Protein AF-A0AAW1FXL5-F1 (afdb_monomer_lite)

Foldseek 3Di:
DDDDDDDDDDDDDDDDDDDDCPPPPPPPPPPLVVLVVDVVNVVVVVCCCPPVVQDPVLVCVQSPDPVSSCLVCCCVPDPVQVDWDWHADPPRHIDIDGPPPPPVDPPPPD

pLDDT: mean 72.74, std 22.56, range [35.78, 97.25]

Organism: Zoarces viviparus (NCBI:txid48416)

Sequence (110 aa):
MAEATGTSSNSGGSGSGGAGGVRVAQEPSLKAGVVLSDERVDFLREQAFCVLRVKTDKWNRFIGAEENQKIILDFLDHIWINRLLLFTGPGGTLHAGDAEVRNKHRPQVN

Structure (mmCIF, N/CA/C/O backbone):
data_AF-A0AAW1FXL5-F1
#
_entry.id   AF-A0AAW1FXL5-F1
#
loop_
_atom_site.group_PDB
_atom_site.id
_atom_site.type_symbol
_atom_site.label_atom_id
_atom_site.label_alt_id
_atom_site.label_comp_id
_atom_site.label_asym_id
_atom_site.label_entity_id
_atom_site.label_seq_id
_atom_site.pdbx_PDB_ins_code
_atom_site.Cartn_x
_atom_site.Cartn_y
_atom_site.C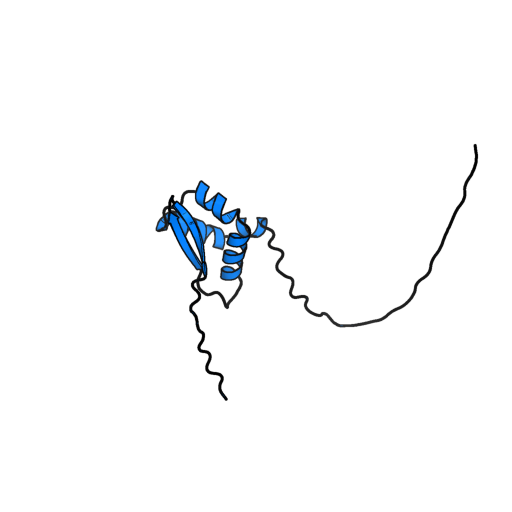artn_z
_atom_site.occupancy
_atom_site.B_iso_or_equiv
_atom_site.auth_seq_id
_atom_site.auth_comp_id
_atom_site.auth_asym_id
_atom_site.auth_atom_id
_atom_site.pdbx_PDB_model_num
ATOM 1 N N . MET A 1 1 ? 24.226 65.610 -8.121 1.00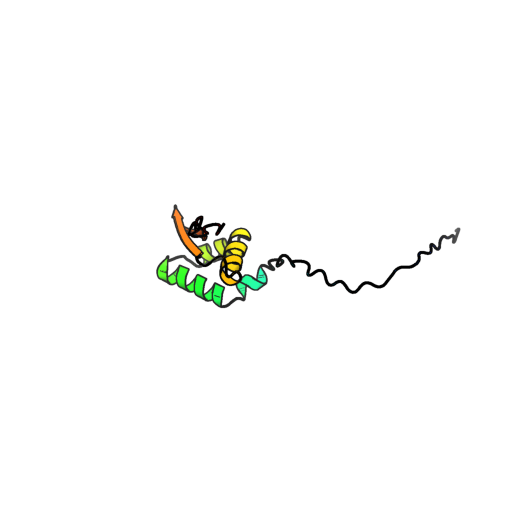 46.44 1 MET A N 1
ATOM 2 C CA . MET A 1 1 ? 24.252 64.210 -7.655 1.00 46.44 1 MET A CA 1
ATOM 3 C C . MET A 1 1 ? 25.144 63.431 -8.609 1.00 46.44 1 MET A C 1
ATOM 5 O O . MET A 1 1 ? 24.843 63.390 -9.793 1.00 46.44 1 MET A O 1
ATOM 9 N N . ALA A 1 2 ? 26.282 62.974 -8.082 1.00 42.59 2 ALA A N 1
ATOM 10 C CA . ALA A 1 2 ? 27.289 62.072 -8.661 1.00 42.59 2 ALA A CA 1
ATOM 11 C C . ALA A 1 2 ? 26.700 60.655 -8.867 1.00 42.59 2 ALA A C 1
ATOM 13 O O . ALA A 1 2 ? 25.654 60.376 -8.289 1.00 42.59 2 ALA A O 1
ATOM 14 N N . GLU A 1 3 ? 27.257 59.676 -9.578 1.00 38.41 3 GLU A N 1
ATOM 15 C CA . GLU A 1 3 ? 28.381 59.490 -10.508 1.00 38.41 3 GLU A CA 1
ATOM 16 C C . GLU A 1 3 ? 28.154 58.089 -11.120 1.00 38.41 3 GLU A C 1
ATOM 18 O O . GLU A 1 3 ? 27.569 57.220 -10.470 1.00 38.41 3 GLU A O 1
ATOM 23 N N . ALA A 1 4 ? 28.625 57.849 -12.344 1.00 53.22 4 ALA A N 1
ATOM 24 C CA . ALA A 1 4 ? 28.701 56.519 -12.942 1.00 53.22 4 ALA A CA 1
ATOM 25 C C . ALA A 1 4 ? 30.159 56.036 -12.927 1.00 53.22 4 ALA A C 1
ATOM 27 O O . ALA A 1 4 ? 30.991 56.647 -13.585 1.00 53.22 4 ALA A O 1
ATOM 28 N N . THR A 1 5 ? 30.450 54.934 -12.230 1.00 48.00 5 THR A N 1
ATOM 29 C CA . THR A 1 5 ? 31.627 54.045 -12.392 1.00 48.00 5 THR A CA 1
ATOM 30 C C . THR A 1 5 ? 31.235 52.687 -11.772 1.00 48.00 5 THR A C 1
ATOM 32 O O . THR A 1 5 ? 30.463 52.673 -10.822 1.00 48.00 5 THR A O 1
ATOM 35 N N . GLY A 1 6 ? 31.621 51.486 -12.199 1.00 42.59 6 GLY A N 1
ATOM 36 C CA . GLY A 1 6 ? 32.467 50.951 -13.263 1.00 42.59 6 GLY A CA 1
ATOM 37 C C . GLY A 1 6 ? 32.791 49.475 -12.926 1.00 42.59 6 GLY A C 1
ATOM 38 O O . GLY A 1 6 ? 32.382 48.988 -11.875 1.00 42.59 6 GLY A O 1
ATOM 39 N N . THR A 1 7 ? 33.602 48.822 -13.774 1.00 42.66 7 THR A N 1
ATOM 40 C CA . THR A 1 7 ? 34.312 47.521 -13.587 1.00 42.66 7 THR A CA 1
ATOM 41 C C . THR A 1 7 ? 33.485 46.232 -13.756 1.00 42.66 7 THR A C 1
ATOM 43 O O . THR A 1 7 ? 32.334 46.173 -13.361 1.00 42.66 7 THR A O 1
ATOM 46 N N . SER A 1 8 ? 33.964 45.132 -14.343 1.00 46.31 8 SER A N 1
ATOM 47 C CA . SER A 1 8 ? 35.214 44.804 -15.047 1.00 46.31 8 SER A CA 1
ATOM 48 C C . SER A 1 8 ? 35.033 43.454 -15.757 1.00 46.31 8 SER A C 1
ATOM 50 O O . SER A 1 8 ? 34.367 42.559 -15.244 1.00 46.31 8 SER A O 1
ATOM 52 N N . SER A 1 9 ? 35.672 43.296 -16.910 1.00 46.91 9 SER A N 1
ATOM 53 C CA . SER A 1 9 ? 35.859 42.037 -17.635 1.00 46.91 9 SER A CA 1
ATOM 54 C C . SER A 1 9 ? 36.760 41.047 -16.882 1.00 46.91 9 SER A C 1
ATOM 56 O O . SER A 1 9 ? 37.790 41.455 -16.352 1.00 46.91 9 SER A O 1
ATOM 58 N N . ASN A 1 10 ? 36.450 39.745 -16.943 1.00 45.53 10 ASN A N 1
ATOM 59 C CA . ASN A 1 10 ? 37.472 38.700 -16.878 1.00 45.53 10 ASN A CA 1
ATOM 60 C C . ASN A 1 10 ? 37.157 37.539 -17.831 1.00 45.53 10 ASN A C 1
ATOM 62 O O . ASN A 1 10 ? 36.030 37.061 -17.940 1.00 45.53 10 ASN A O 1
ATOM 66 N N . SER A 1 11 ? 38.214 37.135 -18.517 1.00 52.09 11 SER A N 1
ATOM 67 C CA . SER A 1 11 ? 38.353 36.082 -19.510 1.00 52.09 11 SER A CA 1
ATOM 68 C C . SER A 1 11 ? 38.684 34.725 -18.886 1.00 52.09 11 SER A C 1
ATOM 70 O O . SER A 1 11 ? 39.441 34.650 -17.921 1.00 52.09 11 SER A O 1
ATOM 72 N N . GLY A 1 12 ? 38.229 33.657 -19.535 1.00 38.44 12 GLY A N 1
ATOM 73 C CA . GLY A 1 12 ? 38.727 32.286 -19.395 1.00 38.44 12 GLY A CA 1
ATOM 74 C C . GLY A 1 12 ? 37.736 31.353 -20.095 1.00 38.44 12 GLY A C 1
ATOM 75 O O . GLY A 1 12 ? 36.579 31.317 -19.715 1.00 38.44 12 GLY A O 1
ATOM 76 N N . GLY A 1 13 ? 38.026 30.656 -21.188 1.00 38.28 13 GLY A N 1
ATOM 77 C CA . GLY A 1 13 ? 39.306 30.170 -21.673 1.00 38.28 13 GLY A CA 1
ATOM 78 C C . GLY A 1 13 ? 39.314 28.646 -21.569 1.00 38.28 13 GLY A C 1
ATOM 79 O O . GLY A 1 13 ? 39.606 28.123 -20.505 1.00 38.28 13 GLY A O 1
ATOM 80 N N . SER A 1 14 ? 39.050 27.996 -22.706 1.00 41.56 14 SER A N 1
ATOM 81 C CA . SER A 1 14 ? 39.582 26.686 -23.114 1.00 41.56 14 SER A CA 1
ATOM 82 C C . SER A 1 14 ? 39.106 25.409 -22.405 1.00 41.56 14 SER A C 1
ATOM 84 O O . SER A 1 14 ? 39.231 25.257 -21.199 1.00 41.56 14 SER A O 1
ATOM 86 N N . GLY A 1 15 ? 38.752 24.401 -23.214 1.00 35.78 15 GLY A N 1
ATOM 87 C CA . GLY A 1 15 ? 39.045 23.007 -22.864 1.00 35.78 15 GLY A CA 1
ATOM 88 C C . GLY A 1 15 ? 38.036 21.962 -23.329 1.00 35.78 15 GLY A C 1
ATOM 89 O O . GLY A 1 15 ? 37.021 21.776 -22.680 1.00 35.78 15 GLY A O 1
ATOM 90 N N . SER A 1 16 ? 38.387 21.273 -24.424 1.00 40.88 16 SER A N 1
ATOM 91 C CA . SER A 1 16 ? 38.197 19.833 -24.716 1.00 40.88 16 SER A CA 1
ATOM 92 C C . SER A 1 16 ? 36.867 19.166 -24.316 1.00 40.88 16 SER A C 1
ATOM 94 O O . SER A 1 16 ? 36.527 19.053 -23.150 1.00 40.88 16 SER A O 1
ATOM 96 N N . GLY A 1 17 ? 36.109 18.579 -25.242 1.00 44.38 17 GLY A N 1
ATOM 97 C CA . GLY A 1 17 ? 36.576 17.403 -25.979 1.00 44.38 17 GLY A CA 1
ATOM 98 C C . GLY A 1 17 ? 36.675 16.206 -25.029 1.00 44.38 17 GLY A C 1
ATOM 99 O O . GLY A 1 17 ? 37.662 16.073 -24.319 1.00 44.38 17 GLY A O 1
ATOM 100 N N . GLY A 1 18 ? 35.659 15.346 -25.005 1.00 38.47 18 GLY A N 1
ATOM 101 C CA . GLY A 1 18 ? 35.670 14.171 -24.139 1.00 38.47 18 GLY A CA 1
ATOM 102 C C . GLY A 1 18 ? 34.367 13.396 -24.189 1.00 38.47 18 GLY A C 1
ATOM 103 O O . GLY A 1 18 ? 33.499 13.564 -23.341 1.00 38.47 18 GLY A O 1
ATOM 104 N N . ALA A 1 19 ? 34.239 12.537 -25.199 1.00 48.81 19 ALA A N 1
ATOM 105 C CA . ALA A 1 19 ? 33.325 11.410 -25.155 1.00 48.81 19 ALA A CA 1
ATOM 106 C C . ALA A 1 19 ? 33.586 10.614 -23.868 1.00 48.81 19 ALA A C 1
ATOM 108 O O . ALA A 1 19 ? 34.698 10.155 -23.625 1.00 48.81 19 ALA A O 1
ATOM 109 N N . GLY A 1 20 ? 32.567 10.488 -23.028 1.00 43.69 20 GLY A N 1
ATOM 110 C CA . GLY A 1 20 ? 32.728 9.862 -21.726 1.00 43.69 20 GLY A CA 1
ATOM 111 C C . GLY A 1 20 ? 31.457 9.979 -20.919 1.00 43.69 20 GLY A C 1
ATOM 112 O O . GLY A 1 20 ? 31.461 10.562 -19.843 1.00 43.69 20 GLY A O 1
ATOM 113 N N . GLY A 1 21 ? 30.356 9.452 -21.464 1.00 39.62 21 GLY A N 1
ATOM 114 C CA . GLY A 1 21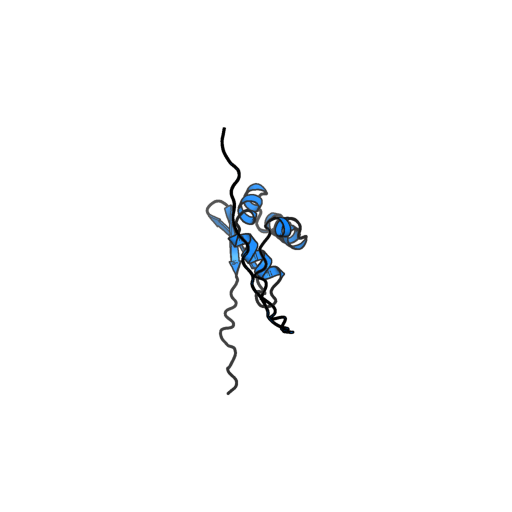 ? 29.139 9.197 -20.703 1.00 39.62 21 GLY A CA 1
ATOM 115 C C . GLY A 1 21 ? 29.425 8.162 -19.618 1.00 39.62 21 GLY A C 1
ATOM 116 O O . GLY A 1 21 ? 29.084 6.989 -19.762 1.00 39.62 21 GLY A O 1
ATOM 117 N N . VAL A 1 22 ? 30.089 8.594 -18.544 1.00 43.16 22 VAL A N 1
ATOM 118 C CA . VAL A 1 22 ? 30.050 7.927 -17.251 1.00 43.16 22 VAL A CA 1
ATOM 119 C C . VAL A 1 22 ? 28.594 7.992 -16.850 1.00 43.16 22 VAL A C 1
ATOM 121 O O . VAL A 1 22 ? 28.052 9.057 -16.560 1.00 43.16 22 VAL A O 1
ATOM 124 N N . ARG A 1 23 ? 27.940 6.838 -16.956 1.00 52.09 23 ARG A N 1
ATOM 125 C CA . ARG A 1 23 ? 26.586 6.613 -16.480 1.00 52.09 23 ARG A CA 1
ATOM 126 C C . ARG A 1 23 ? 26.651 6.880 -14.984 1.00 52.09 23 ARG A C 1
ATOM 128 O O . ARG A 1 23 ? 27.060 6.014 -14.217 1.00 52.09 23 ARG A O 1
ATOM 135 N N . VAL A 1 24 ? 26.347 8.114 -14.595 1.00 43.59 24 VAL A N 1
ATOM 136 C CA . VAL A 1 24 ? 25.979 8.433 -13.225 1.00 43.59 24 VAL A CA 1
ATOM 137 C C . VAL A 1 24 ? 24.882 7.429 -12.915 1.00 43.59 24 VAL A C 1
ATOM 139 O O . VAL A 1 24 ? 23.878 7.392 -13.629 1.00 43.59 24 VAL A O 1
ATOM 142 N N . ALA A 1 25 ? 25.122 6.543 -11.946 1.00 46.56 25 ALA A N 1
ATOM 143 C CA . ALA A 1 25 ? 24.038 5.830 -11.303 1.00 46.56 25 ALA A CA 1
ATOM 144 C C . ALA A 1 25 ? 23.156 6.942 -10.751 1.00 46.56 25 ALA A C 1
ATOM 146 O O . ALA A 1 25 ? 23.491 7.590 -9.762 1.00 46.56 25 ALA A O 1
ATOM 147 N N . GLN A 1 26 ? 22.141 7.295 -11.532 1.00 41.38 26 GLN A N 1
ATOM 148 C CA . GLN A 1 26 ? 21.143 8.249 -11.139 1.00 41.38 26 GLN A CA 1
ATOM 149 C C . GLN A 1 26 ? 20.451 7.547 -9.987 1.00 41.38 26 GLN A C 1
ATOM 151 O O . GLN A 1 26 ? 19.620 6.677 -10.224 1.00 41.38 26 GLN A O 1
ATOM 156 N N . GLU A 1 27 ? 20.879 7.856 -8.760 1.00 41.62 27 GLU A N 1
ATOM 157 C CA . GLU A 1 27 ? 20.079 7.615 -7.568 1.00 41.62 27 GLU A CA 1
ATOM 158 C C . GLU A 1 27 ? 18.666 8.040 -7.962 1.00 41.62 27 GLU A C 1
ATOM 160 O O . GLU A 1 27 ? 18.485 9.212 -8.336 1.00 41.62 27 GLU A O 1
ATOM 165 N N . PRO A 1 28 ? 17.704 7.103 -8.052 1.00 50.91 28 PRO A N 1
ATOM 166 C CA . PRO A 1 28 ? 16.363 7.448 -8.455 1.00 50.91 28 PRO A CA 1
ATOM 167 C C . PRO A 1 28 ? 15.860 8.387 -7.373 1.00 50.91 28 PRO A C 1
ATOM 169 O O . PRO A 1 28 ? 15.516 7.969 -6.275 1.00 50.91 28 PRO A O 1
ATOM 172 N N . SER A 1 29 ? 15.906 9.689 -7.660 1.00 48.72 29 SER A N 1
ATOM 173 C CA . SER A 1 29 ? 15.311 10.711 -6.821 1.00 48.72 29 SER A CA 1
ATOM 174 C C . SER A 1 29 ? 13.851 10.315 -6.700 1.00 48.72 29 SER A C 1
ATOM 176 O O . SER A 1 29 ? 13.090 10.436 -7.666 1.00 48.72 29 SER A O 1
ATOM 178 N N . LEU A 1 30 ? 13.509 9.740 -5.547 1.00 54.81 30 LEU A N 1
ATOM 179 C CA . LEU A 1 30 ? 12.193 9.214 -5.244 1.00 54.81 30 LEU A CA 1
ATOM 180 C C . LEU A 1 30 ? 11.255 10.414 -5.198 1.00 54.81 30 LEU A C 1
ATOM 182 O O . LEU A 1 30 ? 11.034 11.042 -4.166 1.00 54.81 30 LEU A O 1
ATOM 186 N N . LYS A 1 31 ? 10.728 10.809 -6.354 1.00 57.72 31 LYS A N 1
ATOM 187 C CA . LYS A 1 31 ? 9.625 11.755 -6.393 1.00 57.72 31 LYS A CA 1
ATOM 188 C C . LYS A 1 31 ? 8.452 11.008 -5.782 1.00 57.72 31 LYS A C 1
ATOM 190 O O . LYS A 1 31 ? 7.849 10.188 -6.460 1.00 57.72 31 LYS A O 1
ATOM 195 N N . ALA A 1 32 ? 8.127 11.299 -4.525 1.00 55.94 32 ALA A N 1
ATOM 196 C CA . ALA A 1 32 ? 7.025 10.682 -3.779 1.00 55.94 32 ALA A CA 1
ATOM 197 C C . ALA A 1 32 ? 5.693 10.622 -4.564 1.00 55.94 32 ALA A C 1
ATOM 199 O O . ALA A 1 32 ? 4.874 9.735 -4.343 1.00 55.94 32 ALA A O 1
ATOM 200 N N . GLY A 1 33 ? 5.486 11.529 -5.529 1.00 61.12 33 GLY A N 1
ATOM 201 C CA . GLY A 1 33 ? 4.340 11.500 -6.442 1.00 61.12 33 GLY A CA 1
ATOM 202 C C . GLY A 1 33 ? 4.308 10.315 -7.420 1.00 61.12 33 GLY A C 1
ATOM 203 O O . GLY A 1 33 ? 3.223 9.916 -7.817 1.00 61.12 33 GLY A O 1
ATOM 204 N N . VAL A 1 34 ? 5.455 9.729 -7.777 1.00 66.75 34 VAL A N 1
ATOM 205 C CA . VAL A 1 34 ? 5.552 8.568 -8.684 1.00 66.75 34 VAL A CA 1
ATOM 206 C C . VAL A 1 34 ? 4.993 7.311 -8.020 1.00 66.75 34 VAL A C 1
ATOM 208 O O . VAL A 1 34 ? 4.242 6.573 -8.649 1.00 66.75 34 VAL A O 1
ATOM 211 N N . VAL A 1 35 ? 5.287 7.113 -6.730 1.00 73.56 35 VAL A N 1
ATOM 212 C CA . VAL A 1 35 ? 4.823 5.954 -5.946 1.00 73.56 35 VAL A CA 1
ATOM 213 C C . VAL A 1 35 ? 3.299 5.894 -5.895 1.00 73.56 35 VAL A C 1
ATOM 215 O O . VAL A 1 35 ? 2.713 4.826 -6.009 1.00 73.56 35 VAL A O 1
ATOM 218 N N . LEU A 1 36 ? 2.647 7.048 -5.737 1.00 73.75 36 LEU A N 1
ATOM 219 C CA . LEU A 1 36 ? 1.189 7.131 -5.622 1.00 73.75 36 LEU A CA 1
ATOM 220 C C . LEU A 1 36 ? 0.460 6.960 -6.962 1.00 73.75 36 LEU A C 1
ATOM 222 O O . LEU A 1 36 ? -0.751 6.774 -6.958 1.00 73.75 36 LEU A O 1
ATOM 226 N N . SER A 1 37 ? 1.174 7.048 -8.086 1.00 84.56 37 SER A N 1
ATOM 227 C CA . SER A 1 37 ? 0.624 6.839 -9.431 1.00 84.56 37 SER A CA 1
ATOM 228 C C . SER A 1 37 ? 0.920 5.453 -10.016 1.00 84.56 37 SER A C 1
ATOM 230 O O . SER A 1 37 ? 0.490 5.171 -11.131 1.00 84.56 37 SER A O 1
ATOM 232 N N . ASP A 1 38 ? 1.680 4.611 -9.311 1.00 90.75 38 ASP A N 1
ATOM 233 C CA . ASP A 1 38 ? 2.059 3.276 -9.779 1.00 90.75 38 ASP A CA 1
ATOM 234 C C . ASP A 1 38 ? 0.954 2.252 -9.453 1.00 90.75 38 ASP A C 1
ATOM 236 O O . ASP A 1 38 ? 0.635 1.999 -8.289 1.00 90.75 38 ASP A O 1
ATOM 240 N N . GLU A 1 39 ? 0.391 1.620 -10.484 1.00 95.06 39 GLU A N 1
ATOM 241 C CA . GLU A 1 39 ? -0.674 0.613 -10.357 1.00 95.06 39 GLU A CA 1
ATOM 242 C C . GLU A 1 39 ? -0.260 -0.607 -9.512 1.00 95.06 39 GLU A C 1
ATOM 244 O O . GLU A 1 39 ? -1.095 -1.244 -8.863 1.00 95.06 39 GLU A O 1
ATOM 249 N N . ARG A 1 40 ? 1.041 -0.923 -9.455 1.00 94.12 40 ARG A N 1
ATOM 250 C CA . ARG A 1 40 ? 1.569 -2.015 -8.623 1.00 94.12 40 ARG A CA 1
ATOM 251 C C . ARG A 1 40 ? 1.462 -1.659 -7.142 1.00 94.12 40 ARG A C 1
ATOM 253 O O . ARG A 1 40 ? 1.212 -2.535 -6.312 1.00 94.12 40 ARG A O 1
ATOM 260 N N . VAL A 1 41 ? 1.603 -0.376 -6.803 1.00 95.12 41 VAL A N 1
ATOM 261 C CA . VAL A 1 41 ? 1.402 0.134 -5.439 1.00 95.12 41 VAL A CA 1
ATOM 262 C C . VAL A 1 41 ? -0.082 0.104 -5.073 1.00 95.12 41 VAL A C 1
ATOM 264 O O . VAL A 1 41 ? -0.418 -0.248 -3.939 1.00 95.12 41 VAL A O 1
ATOM 267 N N . ASP A 1 42 ? -0.975 0.373 -6.027 1.00 95.44 42 ASP A N 1
ATOM 268 C CA . ASP A 1 42 ? -2.418 0.188 -5.836 1.00 95.44 42 ASP A CA 1
ATOM 269 C C . ASP A 1 42 ? -2.793 -1.274 -5.582 1.00 95.44 42 ASP A C 1
ATOM 271 O O . ASP A 1 42 ? -3.540 -1.560 -4.644 1.00 95.44 42 ASP A O 1
ATOM 275 N N . PHE A 1 43 ? -2.210 -2.216 -6.324 1.00 96.19 43 PHE A N 1
ATOM 276 C CA . PHE A 1 43 ? -2.403 -3.638 -6.046 1.00 96.19 43 PHE A CA 1
ATOM 277 C C . PHE A 1 43 ? -1.952 -3.999 -4.621 1.00 96.19 43 PHE A C 1
ATOM 279 O O . PHE A 1 43 ? -2.694 -4.650 -3.882 1.00 96.19 43 PHE A O 1
ATOM 286 N N . LEU A 1 44 ? -0.772 -3.535 -4.187 1.00 96.06 44 LEU A N 1
ATOM 287 C CA . LEU A 1 44 ? -0.288 -3.754 -2.816 1.00 96.06 44 LEU A CA 1
ATOM 288 C C . LEU A 1 44 ? -1.234 -3.154 -1.762 1.00 96.06 44 LEU A C 1
ATOM 290 O O . LEU A 1 44 ? -1.481 -3.789 -0.731 1.00 96.06 44 LEU A O 1
ATOM 294 N N . ARG A 1 45 ? -1.803 -1.970 -2.026 1.00 96.69 45 ARG A N 1
ATOM 295 C CA . ARG A 1 45 ? -2.818 -1.331 -1.172 1.00 96.69 45 ARG A CA 1
ATOM 296 C C . ARG A 1 45 ? -4.059 -2.205 -1.035 1.00 96.69 45 ARG A C 1
ATOM 298 O O . ARG A 1 45 ? -4.531 -2.437 0.079 1.00 96.69 45 ARG A O 1
ATOM 305 N N . GLU A 1 46 ? -4.574 -2.712 -2.149 1.00 97.25 46 GLU A N 1
ATOM 306 C CA . GLU A 1 46 ? -5.735 -3.604 -2.164 1.00 97.25 46 GLU A CA 1
ATOM 307 C C . GLU A 1 46 ? -5.463 -4.904 -1.404 1.00 97.25 46 GLU A C 1
ATOM 309 O O . GLU A 1 46 ? -6.302 -5.333 -0.607 1.00 97.25 46 GLU A O 1
ATOM 314 N N . GLN A 1 47 ? -4.271 -5.491 -1.559 1.00 96.12 47 GLN A N 1
ATOM 315 C CA . GLN A 1 47 ? -3.882 -6.678 -0.793 1.00 96.12 47 GLN A CA 1
ATOM 316 C C . GLN A 1 47 ? -3.783 -6.383 0.710 1.00 96.12 47 GLN A C 1
ATOM 318 O O . GLN A 1 47 ? -4.265 -7.172 1.526 1.00 96.12 47 GLN A O 1
ATOM 323 N N . ALA A 1 48 ? -3.229 -5.232 1.103 1.00 96.06 48 ALA A N 1
ATOM 324 C CA . ALA A 1 48 ? -3.174 -4.822 2.506 1.00 96.06 48 ALA A CA 1
ATOM 325 C C . ALA A 1 48 ? -4.580 -4.623 3.106 1.00 96.06 48 ALA A C 1
ATOM 327 O O . ALA A 1 48 ? -4.819 -4.964 4.269 1.00 96.06 48 ALA A O 1
ATOM 328 N N . PHE A 1 49 ? -5.532 -4.118 2.321 1.00 96.69 49 PHE A N 1
ATOM 329 C CA . PHE A 1 49 ? -6.922 -3.964 2.757 1.00 96.69 49 PHE A CA 1
ATOM 330 C C . PHE A 1 49 ? -7.646 -5.307 2.855 1.00 96.69 49 PHE A C 1
ATOM 332 O O . PHE A 1 49 ? -8.330 -5.566 3.845 1.00 96.69 49 PHE A O 1
ATOM 339 N N . CYS A 1 50 ? -7.477 -6.171 1.857 1.00 96.19 50 CYS A N 1
ATOM 340 C CA . CYS A 1 50 ? -8.169 -7.452 1.772 1.00 96.19 50 CYS A CA 1
ATOM 341 C C . CYS A 1 50 ? -7.642 -8.463 2.803 1.00 96.19 50 CYS A C 1
ATOM 343 O O . CYS A 1 50 ? -8.416 -9.057 3.553 1.00 96.19 50 CYS A O 1
ATOM 345 N N . VAL A 1 51 ? -6.318 -8.626 2.877 1.00 95.69 51 VAL A N 1
ATOM 346 C CA . VAL A 1 51 ? -5.673 -9.695 3.654 1.00 95.69 51 VAL A CA 1
ATOM 347 C C . VAL A 1 51 ? -5.338 -9.236 5.070 1.00 95.69 51 VAL A C 1
ATOM 349 O O . VAL A 1 51 ? -5.689 -9.901 6.042 1.00 95.69 51 VAL A O 1
ATOM 352 N N . LEU A 1 52 ? -4.680 -8.081 5.203 1.00 94.25 52 LEU A N 1
ATOM 353 C CA . LEU A 1 52 ? -4.230 -7.562 6.502 1.00 94.25 52 LEU A CA 1
ATOM 354 C C . LEU A 1 52 ? -5.297 -6.717 7.211 1.00 94.25 52 LEU A C 1
ATOM 356 O O . LEU A 1 52 ? -5.098 -6.308 8.355 1.00 94.25 52 LEU A O 1
ATOM 360 N N . ARG A 1 53 ? -6.435 -6.457 6.549 1.00 94.75 53 ARG A N 1
ATOM 361 C CA . ARG A 1 53 ? -7.550 -5.643 7.067 1.00 94.75 53 ARG A CA 1
ATOM 362 C C . ARG A 1 53 ? -7.109 -4.236 7.490 1.00 94.75 53 ARG A C 1
ATOM 364 O O . ARG A 1 53 ? -7.680 -3.641 8.408 1.00 94.75 53 ARG A O 1
ATOM 371 N N . VAL A 1 54 ? -6.083 -3.707 6.824 1.00 96.00 54 VAL A N 1
ATOM 372 C CA . VAL A 1 54 ? -5.580 -2.347 7.037 1.00 96.00 54 VAL A CA 1
ATOM 373 C C . VAL A 1 54 ? -6.628 -1.348 6.546 1.00 96.00 54 VAL A C 1
ATOM 375 O O . VAL A 1 54 ? -7.275 -1.562 5.526 1.00 96.00 54 VAL A O 1
ATOM 378 N N . LYS A 1 55 ? -6.810 -0.247 7.278 1.00 95.38 55 LYS A N 1
ATOM 379 C CA . LYS A 1 55 ? -7.703 0.847 6.877 1.00 95.38 55 LYS A CA 1
ATOM 380 C C . LYS A 1 55 ? -6.962 1.907 6.065 1.00 95.38 55 LYS A C 1
ATOM 382 O O . LYS A 1 55 ? -5.747 2.062 6.190 1.00 95.38 55 LYS A O 1
ATOM 387 N N . THR A 1 56 ? -7.713 2.690 5.295 1.00 95.44 56 THR A N 1
ATOM 388 C CA . THR A 1 56 ? -7.180 3.763 4.445 1.00 95.44 56 THR A CA 1
ATOM 389 C C . THR A 1 56 ? -6.292 4.749 5.203 1.00 95.44 56 THR A C 1
ATOM 391 O O . THR A 1 56 ? -5.230 5.106 4.709 1.00 95.44 56 THR A O 1
ATOM 394 N N . ASP A 1 57 ? -6.661 5.147 6.423 1.00 95.50 57 ASP A N 1
ATOM 395 C CA . ASP A 1 57 ? -5.862 6.064 7.247 1.00 95.50 57 ASP A CA 1
ATOM 396 C C . ASP A 1 57 ? -4.480 5.490 7.596 1.00 95.50 57 ASP A C 1
ATOM 398 O O . ASP A 1 57 ? -3.470 6.195 7.539 1.00 95.50 57 ASP A O 1
ATOM 402 N N . LYS A 1 58 ? -4.421 4.189 7.899 1.00 95.38 58 LYS A N 1
ATOM 403 C CA . LYS A 1 58 ? -3.177 3.483 8.219 1.00 95.38 58 LYS A CA 1
ATOM 404 C C . LYS A 1 58 ? -2.295 3.325 6.988 1.00 95.38 58 LYS A C 1
ATOM 406 O O . LYS A 1 58 ? -1.095 3.568 7.090 1.00 95.38 58 LYS A O 1
ATOM 411 N N . TRP A 1 59 ? -2.878 2.975 5.840 1.00 95.62 59 TRP A N 1
ATOM 412 C CA . TRP A 1 59 ? -2.142 2.910 4.577 1.00 95.62 59 TRP A CA 1
ATOM 413 C C . TRP A 1 59 ? -1.589 4.274 4.172 1.00 95.62 59 TRP A C 1
ATOM 415 O O . TRP A 1 59 ? -0.403 4.380 3.889 1.00 95.62 59 TRP A O 1
ATOM 425 N N . ASN A 1 60 ? -2.404 5.330 4.228 1.00 94.50 60 ASN A N 1
ATOM 426 C CA . ASN A 1 60 ? -1.975 6.685 3.873 1.00 94.50 60 ASN A CA 1
ATOM 427 C C . ASN A 1 60 ? -0.824 7.165 4.762 1.00 94.50 60 ASN A C 1
ATOM 429 O O . ASN A 1 60 ? 0.131 7.767 4.277 1.00 94.50 60 ASN A O 1
ATOM 433 N N . ARG A 1 61 ? -0.882 6.856 6.063 1.00 94.88 61 ARG A N 1
ATOM 434 C CA . ARG A 1 61 ? 0.222 7.140 6.984 1.00 94.88 61 ARG A CA 1
ATOM 435 C C . ARG A 1 61 ? 1.477 6.333 6.649 1.00 94.88 61 ARG A C 1
ATOM 437 O O . ARG A 1 61 ? 2.574 6.868 6.745 1.00 94.88 61 ARG A O 1
ATOM 444 N N . PHE A 1 62 ? 1.317 5.063 6.289 1.00 95.56 62 PHE A N 1
ATOM 445 C CA . PHE A 1 62 ? 2.418 4.169 5.944 1.00 95.56 62 PHE A CA 1
ATOM 446 C C . PHE A 1 62 ? 3.111 4.589 4.641 1.00 95.56 62 PHE A C 1
ATOM 448 O O . PHE A 1 62 ? 4.323 4.794 4.650 1.00 95.56 62 PHE A O 1
ATOM 455 N N . ILE A 1 63 ? 2.354 4.791 3.558 1.00 94.25 63 ILE A N 1
ATOM 456 C CA . ILE A 1 63 ? 2.892 5.186 2.249 1.00 94.25 63 ILE A CA 1
ATOM 457 C C . ILE A 1 63 ? 3.392 6.632 2.242 1.00 94.25 63 ILE A C 1
ATOM 459 O O . ILE A 1 63 ? 4.178 6.998 1.383 1.00 94.25 63 ILE A O 1
ATOM 463 N N . GLY A 1 64 ? 2.968 7.465 3.197 1.00 92.94 64 GLY A N 1
ATOM 464 C CA . GLY A 1 64 ? 3.492 8.819 3.373 1.00 92.94 64 GLY A CA 1
ATOM 465 C C . GLY A 1 64 ? 4.917 8.872 3.937 1.00 92.94 64 GLY A C 1
ATOM 466 O O . GLY A 1 64 ? 5.538 9.930 3.880 1.00 92.94 64 GLY A O 1
ATOM 467 N N . ALA A 1 65 ? 5.441 7.768 4.482 1.00 92.62 65 ALA A N 1
ATOM 468 C CA . ALA A 1 65 ? 6.810 7.707 4.986 1.00 92.62 65 ALA A CA 1
ATOM 469 C C . ALA A 1 65 ? 7.792 7.334 3.866 1.00 92.62 65 ALA A C 1
ATOM 471 O O . ALA A 1 65 ? 7.659 6.283 3.239 1.00 92.62 65 ALA A O 1
ATOM 472 N N . GLU A 1 66 ? 8.807 8.173 3.659 1.00 91.56 66 GLU A N 1
ATOM 473 C CA . GLU A 1 66 ? 9.806 8.024 2.590 1.00 91.56 66 GLU A CA 1
ATOM 474 C C . GLU A 1 66 ? 10.548 6.679 2.648 1.00 91.56 66 GLU A C 1
ATOM 476 O O . GLU A 1 66 ? 10.748 6.033 1.625 1.00 91.56 66 GLU A O 1
ATOM 481 N N . GLU A 1 67 ? 10.874 6.194 3.847 1.00 91.50 67 GLU A N 1
ATOM 482 C CA . GLU A 1 67 ? 11.534 4.897 4.031 1.00 91.50 67 GLU A CA 1
ATOM 483 C C . GLU A 1 67 ? 10.677 3.727 3.521 1.00 91.50 67 GLU A C 1
ATOM 485 O O . GLU A 1 67 ? 11.178 2.830 2.845 1.00 91.50 67 GLU A O 1
ATOM 490 N N . ASN A 1 68 ? 9.362 3.771 3.749 1.00 93.62 68 ASN A N 1
ATOM 491 C CA . ASN A 1 68 ? 8.451 2.738 3.254 1.00 93.62 68 ASN A CA 1
ATOM 492 C C . ASN A 1 68 ? 8.285 2.818 1.734 1.00 93.62 6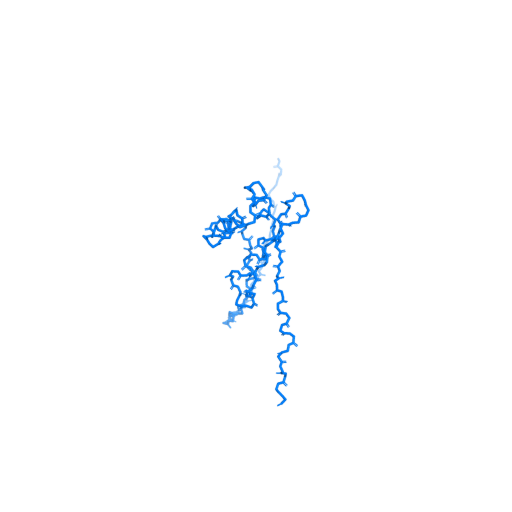8 ASN A C 1
ATOM 494 O O . ASN A 1 68 ? 8.235 1.785 1.068 1.00 93.62 68 ASN A O 1
ATOM 498 N N . GLN A 1 69 ? 8.221 4.034 1.181 1.00 92.00 69 GLN A N 1
ATOM 499 C CA . GLN A 1 69 ? 8.199 4.241 -0.268 1.00 92.00 69 GLN A CA 1
ATOM 500 C C . GLN A 1 69 ? 9.442 3.639 -0.922 1.00 92.00 69 GLN A C 1
ATOM 502 O O . GLN A 1 69 ? 9.320 2.907 -1.904 1.00 92.00 69 GLN A O 1
ATOM 507 N N . LYS A 1 70 ? 10.620 3.898 -0.341 1.00 89.31 70 LYS A N 1
ATOM 508 C CA . LYS A 1 70 ? 11.890 3.346 -0.806 1.00 89.31 70 LYS A CA 1
ATOM 509 C C . LYS A 1 70 ? 11.871 1.821 -0.797 1.00 89.31 70 LYS A C 1
ATOM 511 O O . LYS A 1 70 ? 12.174 1.231 -1.819 1.00 89.31 70 LYS A O 1
ATOM 516 N N . ILE A 1 71 ? 11.449 1.182 0.297 1.00 90.88 71 ILE A N 1
ATOM 517 C CA . ILE A 1 71 ? 11.371 -0.290 0.384 1.00 90.88 71 ILE A CA 1
ATOM 518 C C . ILE A 1 71 ? 10.459 -0.877 -0.707 1.00 90.88 71 ILE A C 1
ATOM 520 O O . ILE A 1 71 ? 10.795 -1.892 -1.317 1.00 90.88 71 ILE A O 1
ATOM 524 N N . ILE A 1 72 ? 9.307 -0.248 -0.962 1.00 92.06 72 ILE A N 1
ATOM 525 C CA . ILE A 1 72 ? 8.360 -0.714 -1.984 1.00 92.06 72 ILE A CA 1
ATOM 526 C C . ILE A 1 72 ? 8.956 -0.572 -3.382 1.00 92.06 72 ILE A C 1
ATOM 528 O O . ILE A 1 72 ? 8.913 -1.529 -4.149 1.00 92.06 72 ILE A O 1
ATOM 532 N N . LEU A 1 73 ? 9.522 0.590 -3.711 1.00 90.25 73 LEU A N 1
ATOM 533 C CA . LEU A 1 73 ? 10.144 0.811 -5.017 1.00 90.25 73 LEU A CA 1
ATOM 534 C C . LEU A 1 73 ? 11.376 -0.070 -5.215 1.00 90.25 73 LEU A C 1
ATOM 536 O O . LEU A 1 73 ? 11.549 -0.653 -6.280 1.00 90.25 73 LEU A O 1
ATOM 540 N N . ASP A 1 74 ? 12.180 -0.249 -4.169 1.00 88.88 74 ASP A N 1
ATOM 541 C CA . ASP A 1 74 ? 13.326 -1.146 -4.189 1.00 88.88 74 ASP A CA 1
ATOM 542 C C . ASP A 1 74 ? 12.873 -2.579 -4.532 1.00 88.88 74 ASP A C 1
ATOM 544 O O . ASP A 1 74 ? 13.439 -3.194 -5.432 1.00 88.88 74 ASP A O 1
ATOM 548 N N . PHE A 1 75 ? 11.793 -3.080 -3.922 1.00 91.25 75 PHE A N 1
ATOM 549 C CA . PHE A 1 75 ? 11.187 -4.372 -4.280 1.00 91.25 75 PHE A CA 1
ATOM 550 C C . PHE A 1 75 ? 10.608 -4.416 -5.704 1.00 91.25 75 PHE A C 1
ATOM 552 O O . PHE A 1 75 ? 10.739 -5.425 -6.395 1.00 91.25 75 PHE A O 1
ATOM 559 N N . LEU A 1 76 ? 9.938 -3.351 -6.142 1.00 91.12 76 LEU A N 1
ATOM 560 C CA . LEU A 1 76 ? 9.249 -3.319 -7.431 1.00 91.12 76 LEU A CA 1
ATOM 561 C C . LEU A 1 76 ? 10.206 -3.193 -8.624 1.00 91.12 76 LEU A C 1
ATOM 563 O O . LEU A 1 76 ? 9.910 -3.729 -9.696 1.00 91.12 76 LEU A O 1
ATOM 567 N N . ASP A 1 77 ? 11.327 -2.495 -8.451 1.00 87.50 77 ASP A N 1
ATOM 568 C CA . ASP A 1 77 ? 12.226 -2.135 -9.550 1.00 87.50 77 ASP A CA 1
ATOM 569 C C . ASP A 1 77 ? 13.535 -2.943 -9.548 1.00 87.50 77 ASP A C 1
ATOM 571 O O . ASP A 1 77 ? 14.192 -3.047 -10.589 1.00 87.50 77 ASP A O 1
ATOM 575 N N . HIS A 1 78 ? 13.919 -3.568 -8.425 1.00 80.75 78 HIS A N 1
ATOM 576 C CA . HIS A 1 78 ? 15.182 -4.306 -8.331 1.00 80.75 78 HIS A CA 1
ATOM 577 C C . HIS A 1 78 ? 14.994 -5.825 -8.322 1.00 80.75 78 HIS A C 1
ATOM 579 O O . HIS A 1 78 ? 14.433 -6.414 -7.404 1.00 80.75 78 HIS A O 1
ATOM 585 N N . ILE A 1 79 ? 15.639 -6.492 -9.285 1.00 71.62 79 ILE A N 1
ATOM 586 C CA . ILE A 1 79 ? 15.680 -7.962 -9.417 1.00 71.62 79 ILE A CA 1
ATOM 587 C C . ILE A 1 79 ? 16.234 -8.682 -8.171 1.00 71.62 79 ILE A C 1
ATOM 589 O O . ILE A 1 79 ? 15.965 -9.867 -7.971 1.00 71.62 79 ILE A O 1
ATOM 593 N N . TRP A 1 80 ? 17.030 -8.006 -7.339 1.00 78.06 80 TRP A N 1
ATOM 594 C CA . TRP A 1 80 ? 17.658 -8.619 -6.163 1.00 78.06 80 TRP A CA 1
ATOM 595 C C . TRP A 1 80 ? 16.738 -8.711 -4.947 1.00 78.06 80 TRP A C 1
ATOM 597 O O . TRP A 1 80 ? 16.968 -9.566 -4.092 1.00 78.06 80 TRP A O 1
ATOM 607 N N . ILE A 1 81 ? 15.694 -7.884 -4.878 1.00 80.75 81 ILE A N 1
ATOM 608 C CA . ILE A 1 81 ? 14.730 -7.901 -3.779 1.00 80.75 81 ILE A CA 1
ATOM 609 C C . ILE A 1 81 ? 13.495 -8.627 -4.287 1.00 80.75 81 ILE A C 1
ATOM 611 O O . ILE A 1 81 ? 12.627 -8.074 -4.944 1.00 80.75 81 ILE A O 1
ATOM 615 N N . ASN A 1 82 ? 13.429 -9.918 -3.994 1.00 84.31 82 ASN A N 1
ATOM 616 C CA . ASN A 1 82 ? 12.374 -10.794 -4.497 1.00 84.31 82 ASN A CA 1
ATOM 617 C C . ASN A 1 82 ? 11.220 -10.992 -3.505 1.00 84.31 82 ASN A C 1
ATOM 619 O O . ASN A 1 82 ? 10.294 -11.756 -3.788 1.00 84.31 82 ASN A O 1
ATOM 623 N N . ARG A 1 83 ? 11.279 -10.358 -2.329 1.00 89.06 83 ARG A N 1
ATOM 624 C CA . ARG A 1 83 ? 10.256 -10.479 -1.288 1.00 89.06 83 ARG A CA 1
ATOM 625 C C . ARG A 1 83 ? 10.041 -9.162 -0.556 1.00 89.06 83 ARG A C 1
ATOM 627 O O . ARG A 1 83 ? 10.959 -8.645 0.070 1.00 89.06 83 ARG A O 1
ATOM 634 N N . LEU A 1 84 ? 8.792 -8.713 -0.555 1.00 91.94 84 LEU A N 1
ATOM 635 C CA . LEU A 1 84 ? 8.283 -7.655 0.308 1.00 91.94 84 LEU A CA 1
ATOM 636 C C . LEU A 1 84 ? 7.446 -8.285 1.423 1.00 91.94 84 LEU A C 1
ATOM 638 O O . LEU A 1 84 ? 6.503 -9.030 1.143 1.00 91.94 84 LEU A O 1
ATOM 642 N N . LEU A 1 85 ? 7.773 -7.989 2.680 1.00 93.75 85 LEU A N 1
ATOM 643 C CA . LEU A 1 85 ? 6.972 -8.398 3.829 1.00 93.75 85 LEU A CA 1
ATOM 644 C C . LEU A 1 85 ? 6.172 -7.203 4.342 1.00 93.75 85 LEU A C 1
ATOM 646 O O . LEU A 1 85 ? 6.750 -6.226 4.805 1.00 93.75 85 LEU A O 1
ATOM 650 N N . LEU A 1 86 ? 4.845 -7.313 4.319 1.00 95.31 86 LEU A N 1
ATOM 651 C CA . LEU A 1 86 ? 3.938 -6.370 4.970 1.00 95.31 86 LEU A CA 1
ATOM 652 C C . LEU A 1 86 ? 3.300 -7.040 6.184 1.00 95.31 86 LEU A C 1
ATOM 654 O O . LEU A 1 86 ? 2.776 -8.150 6.079 1.00 95.31 86 LEU A O 1
ATOM 658 N N . PHE A 1 87 ? 3.324 -6.371 7.334 1.00 94.19 87 PHE A N 1
ATOM 659 C CA . PHE A 1 87 ? 2.730 -6.903 8.560 1.00 94.19 87 PHE A CA 1
ATOM 660 C C . PHE A 1 87 ? 2.170 -5.798 9.453 1.00 94.19 87 PHE A C 1
ATOM 662 O O . PHE A 1 87 ? 2.617 -4.651 9.429 1.00 94.19 87 PHE A O 1
ATOM 669 N N . THR A 1 88 ? 1.176 -6.151 10.264 1.00 94.50 88 THR A N 1
ATOM 670 C CA . THR A 1 88 ? 0.566 -5.237 11.231 1.00 94.50 88 THR A CA 1
ATOM 671 C C . THR A 1 88 ? 1.145 -5.466 12.622 1.00 94.50 88 THR A C 1
ATOM 673 O O . THR A 1 88 ? 1.030 -6.563 13.168 1.00 94.50 88 THR A O 1
ATOM 676 N N . GLY A 1 89 ? 1.741 -4.430 13.205 1.00 90.50 89 GLY A N 1
ATOM 677 C CA . GLY A 1 89 ? 2.231 -4.421 14.578 1.00 90.50 89 GLY A CA 1
ATOM 678 C C . GLY A 1 89 ? 1.145 -4.068 15.606 1.00 90.50 89 GLY A C 1
ATOM 679 O O . GLY A 1 89 ? -0.031 -3.881 15.258 1.00 90.50 89 GLY A O 1
ATOM 680 N N . PRO A 1 90 ? 1.529 -3.931 16.888 1.00 90.12 90 PRO A N 1
ATOM 681 C CA . PRO A 1 90 ? 0.631 -3.497 17.954 1.00 90.12 90 PRO A CA 1
ATOM 682 C C . PRO A 1 90 ? -0.126 -2.210 17.591 1.00 90.12 90 PRO A C 1
ATOM 684 O O . PRO A 1 90 ? 0.419 -1.288 16.981 1.00 90.12 90 PRO A O 1
ATOM 687 N N . GLY A 1 91 ? -1.413 -2.150 17.940 1.00 87.12 91 GLY A N 1
ATOM 688 C CA . GLY A 1 91 ? -2.269 -1.002 17.610 1.00 87.12 91 GLY A CA 1
ATOM 689 C C . GLY A 1 91 ? -2.628 -0.873 16.120 1.00 87.12 91 GLY A C 1
ATOM 690 O O . GLY A 1 91 ? -3.088 0.190 15.687 1.00 87.12 91 GLY A O 1
ATOM 691 N N . GLY A 1 92 ? -2.417 -1.931 15.327 1.00 87.75 92 GLY A N 1
ATOM 692 C CA . GLY A 1 92 ? -2.773 -1.967 13.905 1.00 87.75 92 GLY A CA 1
ATOM 693 C C . GLY A 1 92 ? -1.907 -1.045 13.048 1.00 87.75 92 GLY A C 1
ATOM 694 O O . GLY A 1 92 ? -2.388 -0.474 12.070 1.00 87.75 92 GLY A O 1
ATOM 695 N N . THR A 1 93 ? -0.658 -0.822 13.455 1.00 92.19 93 THR A N 1
ATOM 696 C CA . THR A 1 93 ? 0.319 -0.057 12.669 1.00 92.19 93 THR A CA 1
ATOM 697 C C . THR A 1 93 ? 0.855 -0.940 11.549 1.00 92.19 93 THR A C 1
ATOM 699 O O . THR A 1 93 ? 1.221 -2.081 11.807 1.00 92.19 93 THR A O 1
ATOM 702 N N . LEU A 1 94 ? 0.871 -0.443 10.312 1.00 96.12 94 LEU A N 1
ATOM 703 C CA . LEU A 1 94 ? 1.419 -1.171 9.168 1.00 96.12 94 LEU A CA 1
ATOM 704 C C . LEU A 1 94 ? 2.932 -0.941 9.080 1.00 96.12 94 LEU A C 1
ATOM 706 O O . LEU A 1 94 ? 3.390 0.196 9.201 1.00 96.12 94 LEU A O 1
ATOM 710 N N . HIS A 1 95 ? 3.676 -2.017 8.854 1.00 94.81 95 HIS A N 1
ATOM 711 C CA . HIS A 1 95 ? 5.123 -2.019 8.684 1.00 94.81 95 HIS A CA 1
ATOM 712 C C . HIS A 1 95 ? 5.506 -2.780 7.414 1.00 94.81 95 HIS A C 1
ATOM 714 O O . HIS A 1 95 ? 4.798 -3.706 7.004 1.00 94.81 95 HIS A O 1
ATOM 720 N N . ALA A 1 96 ? 6.648 -2.406 6.839 1.00 93.62 96 ALA A N 1
ATOM 721 C CA . ALA A 1 96 ? 7.314 -3.153 5.787 1.00 93.62 96 ALA A CA 1
ATOM 722 C C . ALA A 1 96 ? 8.683 -3.630 6.265 1.00 93.62 96 ALA A C 1
ATOM 724 O O . ALA A 1 96 ? 9.350 -2.954 7.046 1.00 93.62 96 ALA A O 1
ATOM 725 N N . GLY A 1 97 ? 9.092 -4.792 5.781 1.00 85.75 97 GLY A N 1
ATOM 726 C CA . GLY A 1 97 ? 10.460 -5.276 5.880 1.00 85.75 97 GLY A CA 1
ATOM 727 C C . GLY A 1 97 ? 10.850 -5.982 4.593 1.00 85.75 97 GLY A C 1
ATOM 728 O O . GLY A 1 97 ? 9.981 -6.411 3.822 1.00 85.75 97 GLY A O 1
ATOM 729 N N . ASP A 1 98 ? 12.151 -6.140 4.375 1.00 71.19 98 ASP A N 1
ATOM 730 C CA . ASP A 1 98 ? 12.592 -7.198 3.483 1.00 71.19 98 ASP A CA 1
ATOM 731 C C . ASP A 1 98 ? 12.411 -8.537 4.206 1.00 71.19 98 ASP A C 1
ATOM 733 O O . ASP A 1 98 ? 12.553 -8.658 5.426 1.00 71.19 98 ASP A O 1
ATOM 737 N N . ALA A 1 99 ? 12.010 -9.559 3.464 1.00 57.91 99 ALA A N 1
ATOM 738 C CA . ALA A 1 99 ? 12.330 -10.901 3.898 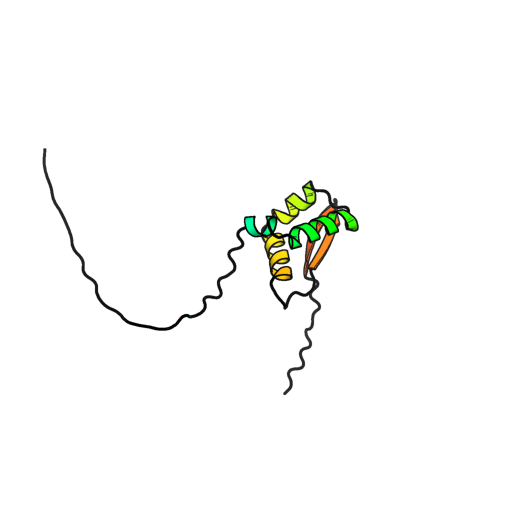1.00 57.91 99 ALA A CA 1
ATOM 739 C C . ALA A 1 99 ? 13.673 -11.212 3.252 1.00 57.91 99 ALA A C 1
ATOM 741 O O . ALA A 1 99 ? 13.690 -11.840 2.191 1.00 57.91 99 ALA A O 1
ATOM 742 N N . GLU A 1 100 ? 14.776 -10.741 3.847 1.00 52.66 100 GLU A N 1
ATOM 743 C CA . GLU A 1 100 ? 16.122 -11.205 3.527 1.00 52.66 100 GLU A CA 1
ATOM 744 C C . GLU A 1 100 ? 16.105 -12.739 3.621 1.00 52.66 100 GLU A C 1
ATOM 746 O O . GLU A 1 100 ? 16.316 -13.360 4.669 1.00 52.66 100 GLU A O 1
ATOM 751 N N . VAL A 1 101 ? 15.852 -13.407 2.496 1.00 48.69 101 VAL A N 1
ATOM 752 C CA . VAL A 1 101 ? 16.343 -14.759 2.316 1.00 48.69 101 VAL A CA 1
ATOM 753 C C . VAL A 1 101 ? 17.838 -14.543 2.246 1.00 48.69 101 VAL A C 1
ATOM 755 O O . VAL A 1 101 ? 18.364 -14.211 1.187 1.00 48.69 101 VAL A O 1
ATOM 758 N N . ARG A 1 102 ? 18.508 -14.655 3.398 1.00 48.78 102 ARG A N 1
ATOM 759 C CA . ARG A 1 102 ? 19.960 -14.776 3.507 1.00 48.78 102 ARG A CA 1
ATOM 760 C C . ARG A 1 102 ? 20.409 -15.930 2.610 1.00 48.78 102 ARG A C 1
ATOM 762 O O . ARG A 1 102 ? 20.746 -17.011 3.083 1.00 48.78 102 ARG A O 1
ATOM 769 N N . ASN A 1 103 ? 20.522 -15.694 1.311 1.00 46.41 103 ASN A N 1
ATOM 770 C CA . ASN A 1 103 ? 21.377 -16.464 0.433 1.00 46.41 103 ASN A CA 1
ATOM 771 C C . ASN A 1 103 ? 22.813 -15.999 0.701 1.00 46.41 103 ASN A C 1
ATOM 773 O O . ASN A 1 103 ? 23.512 -15.509 -0.176 1.00 46.41 103 ASN A O 1
ATOM 777 N N . LYS A 1 104 ? 23.273 -16.174 1.948 1.00 48.62 104 LYS A N 1
ATOM 778 C CA . LYS A 1 104 ? 24.683 -16.026 2.338 1.00 48.62 104 LYS A CA 1
ATOM 779 C C . LYS A 1 104 ? 25.558 -17.180 1.830 1.00 48.62 104 LYS A C 1
ATOM 781 O O . LYS A 1 104 ? 26.681 -17.336 2.283 1.00 48.62 104 LYS A O 1
ATOM 786 N N . HIS A 1 105 ? 25.074 -17.978 0.884 1.00 44.94 105 HIS A N 1
ATOM 787 C CA . HIS A 1 105 ? 25.826 -19.075 0.294 1.00 44.94 105 HIS A CA 1
ATOM 788 C C . HIS A 1 105 ? 25.770 -18.970 -1.225 1.00 44.94 105 HIS A C 1
ATOM 790 O O . HIS A 1 105 ? 25.099 -19.742 -1.901 1.00 44.94 105 HIS A O 1
ATOM 796 N N . ARG A 1 106 ? 26.514 -18.006 -1.769 1.00 45.91 106 ARG A N 1
ATOM 797 C CA . ARG A 1 106 ? 27.154 -18.225 -3.063 1.00 45.91 106 ARG A CA 1
ATOM 798 C C . ARG 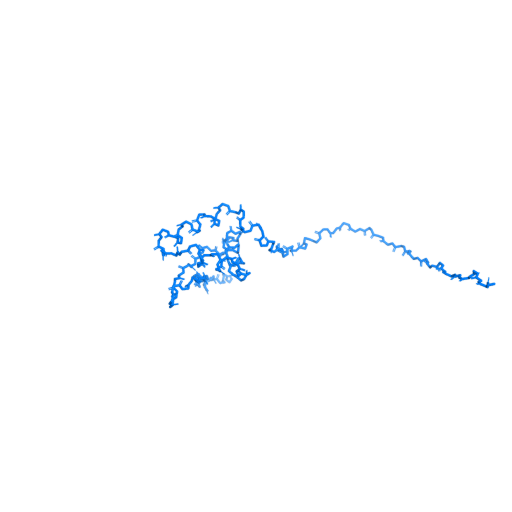A 1 106 ? 28.445 -18.984 -2.740 1.00 45.91 106 ARG A C 1
ATOM 800 O O . ARG A 1 106 ? 29.296 -18.398 -2.070 1.00 45.91 106 ARG A O 1
ATOM 807 N N . PRO A 1 107 ? 28.611 -20.261 -3.122 1.00 47.25 107 PRO A N 1
ATOM 808 C CA . PRO A 1 107 ? 29.930 -20.867 -3.083 1.00 47.25 107 PRO A CA 1
ATOM 809 C C . PRO A 1 107 ? 30.824 -20.020 -3.989 1.00 47.25 107 PRO A C 1
ATOM 811 O O . PRO A 1 107 ? 30.522 -19.846 -5.171 1.00 47.25 107 PRO A O 1
ATOM 814 N N . GLN A 1 108 ? 31.875 -19.430 -3.422 1.00 52.06 108 GLN A N 1
ATOM 815 C CA . GLN A 1 108 ? 33.010 -18.963 -4.206 1.00 52.06 108 GLN A CA 1
ATOM 816 C C . GLN A 1 108 ? 33.562 -20.219 -4.884 1.00 52.06 108 GLN A C 1
ATOM 818 O O . GLN A 1 108 ? 34.074 -21.112 -4.211 1.00 52.06 108 GLN A O 1
ATOM 823 N N . VAL A 1 109 ? 33.331 -20.345 -6.189 1.00 50.09 109 VAL A N 1
ATOM 824 C CA . VAL A 1 109 ? 33.965 -21.390 -6.985 1.00 50.09 109 VAL A CA 1
ATOM 825 C C . VAL A 1 109 ? 35.414 -20.947 -7.129 1.00 50.09 109 VAL A C 1
ATOM 827 O O . VAL A 1 109 ? 35.676 -19.875 -7.673 1.00 50.09 109 VAL A O 1
ATOM 830 N N . ASN A 1 110 ? 36.296 -21.719 -6.504 1.00 48.94 110 ASN A N 1
ATOM 831 C CA . ASN A 1 110 ? 37.736 -21.508 -6.464 1.00 48.94 110 ASN A CA 1
ATOM 832 C C . ASN A 1 110 ? 38.382 -21.776 -7.826 1.00 48.94 110 ASN A C 1
ATOM 834 O O . ASN A 1 110 ? 37.860 -22.654 -8.552 1.00 48.94 110 ASN A O 1
#

Radius of gyration: 25.22 Å; chains: 1; bounding box: 48×86×44 Å

Secondary structure (DSSP, 8-state):
-------------------------------HHHHTT-HHHHHHHHHHHHTS---HHHHHHHHTSHHHHHHHHHHHH-TT---EEEEEEGGGEEEEEE------------